Protein AF-A0A484YCD6-F1 (afdb_monomer_lite)

Structure (mmCIF, N/CA/C/O backbone):
data_AF-A0A484YCD6-F1
#
_entry.id   AF-A0A484YCD6-F1
#
loop_
_atom_site.group_PDB
_atom_site.id
_atom_site.type_symbol
_atom_site.label_atom_id
_atom_site.label_alt_id
_atom_site.label_comp_id
_atom_site.label_asym_id
_atom_site.label_entity_id
_atom_site.label_seq_id
_atom_site.pdbx_PDB_ins_code
_atom_site.Cartn_x
_atom_site.Cartn_y
_atom_site.Cartn_z
_atom_site.occupancy
_atom_site.B_iso_or_equiv
_atom_site.auth_seq_id
_atom_site.auth_comp_id
_atom_site.auth_asym_id
_atom_site.auth_atom_id
_atom_site.pdbx_PDB_model_num
ATOM 1 N N . MET A 1 1 ? -9.836 19.664 16.283 1.00 68.69 1 MET A N 1
ATOM 2 C CA . MET A 1 1 ? -9.260 18.329 16.555 1.00 68.69 1 MET A CA 1
ATOM 3 C C . MET A 1 1 ? -10.415 17.344 16.627 1.00 68.69 1 MET A C 1
ATOM 5 O O . MET A 1 1 ? -11.370 17.641 17.332 1.00 68.69 1 MET A O 1
ATOM 9 N N . LYS A 1 2 ? -10.398 16.258 15.844 1.00 83.62 2 LYS A N 1
ATOM 10 C CA . LYS A 1 2 ? -11.512 15.294 15.822 1.00 83.62 2 LYS A CA 1
ATOM 11 C C . LYS A 1 2 ? -11.534 14.493 17.117 1.00 83.62 2 LYS A C 1
ATOM 13 O O . LYS A 1 2 ? -10.477 14.043 17.565 1.00 83.62 2 LYS A O 1
ATOM 18 N N . THR A 1 3 ? -12.712 14.310 17.702 1.00 91.94 3 THR A N 1
ATOM 19 C CA . THR A 1 3 ? -12.864 13.464 18.890 1.00 91.94 3 THR A CA 1
ATOM 20 C C . THR A 1 3 ? -12.648 11.997 18.525 1.00 91.94 3 THR A C 1
ATOM 22 O O . THR A 1 3 ? -12.749 11.607 17.360 1.00 91.94 3 THR A O 1
ATOM 25 N N . ARG A 1 4 ? -12.359 11.156 19.521 1.00 91.12 4 ARG A N 1
ATOM 26 C CA . ARG A 1 4 ? -12.178 9.716 19.295 1.00 91.12 4 ARG A CA 1
ATOM 27 C C . ARG A 1 4 ? -13.421 9.077 18.666 1.00 91.12 4 ARG A C 1
ATOM 29 O O . ARG A 1 4 ? -13.282 8.301 17.731 1.00 91.12 4 ARG A O 1
ATOM 36 N N . THR A 1 5 ? -14.612 9.460 19.124 1.00 94.00 5 THR A N 1
ATOM 37 C CA . THR A 1 5 ? -15.890 8.997 18.565 1.00 94.00 5 THR A CA 1
ATOM 38 C C . THR A 1 5 ? -16.029 9.366 17.089 1.00 94.00 5 THR A C 1
ATOM 40 O O . THR A 1 5 ? -16.286 8.490 16.273 1.00 94.00 5 THR A O 1
ATOM 43 N N . GLN A 1 6 ? -15.736 10.620 16.723 1.00 94.44 6 GLN A N 1
ATOM 44 C CA . GLN A 1 6 ? -15.774 11.067 15.324 1.00 94.44 6 GLN A CA 1
ATOM 45 C C . GLN A 1 6 ? -14.812 10.266 14.434 1.00 94.44 6 GLN A C 1
ATOM 47 O O . GLN A 1 6 ? -15.160 9.902 13.318 1.00 94.44 6 GLN A O 1
ATOM 52 N N . GLN A 1 7 ? -13.608 9.950 14.924 1.00 93.19 7 GLN A N 1
ATOM 53 C CA . GLN A 1 7 ? -12.643 9.146 14.165 1.00 93.19 7 GLN A CA 1
ATOM 54 C C . GLN A 1 7 ? -13.114 7.701 13.943 1.00 93.19 7 GLN A C 1
ATOM 56 O O . GLN A 1 7 ? -12.810 7.118 12.902 1.00 93.19 7 GLN A O 1
ATOM 61 N N . ILE A 1 8 ? -13.827 7.119 14.913 1.00 95.19 8 ILE A N 1
ATOM 62 C CA . ILE A 1 8 ? -14.395 5.769 14.801 1.00 95.19 8 ILE A CA 1
ATOM 63 C C . ILE A 1 8 ? -15.515 5.765 13.759 1.00 95.19 8 ILE A C 1
ATOM 65 O O . ILE A 1 8 ? -15.497 4.926 12.862 1.00 95.19 8 ILE A O 1
ATOM 69 N N . GLU A 1 9 ? -16.440 6.721 13.838 1.00 96.38 9 GLU A N 1
ATOM 70 C CA . GLU A 1 9 ? -17.558 6.856 12.895 1.00 96.38 9 GLU A CA 1
ATOM 71 C C . GLU A 1 9 ? -17.069 7.083 11.459 1.00 96.38 9 GLU A C 1
ATOM 73 O O . GLU A 1 9 ? -17.553 6.450 10.520 1.00 96.38 9 GLU A O 1
ATOM 78 N N . GLU A 1 10 ? -16.065 7.944 11.275 1.00 95.38 10 GLU A N 1
ATOM 79 C CA . GLU A 1 10 ? -15.448 8.174 9.969 1.00 95.38 10 GLU A CA 1
ATOM 80 C C . GLU A 1 10 ? -14.809 6.904 9.406 1.00 95.38 10 GLU A C 1
ATOM 82 O O . GLU A 1 10 ? -15.011 6.598 8.233 1.00 95.38 10 GLU A O 1
ATOM 87 N N . LEU A 1 11 ? -14.087 6.141 10.233 1.00 95.44 11 LEU A N 1
ATOM 88 C CA . LEU A 1 11 ? -13.447 4.898 9.803 1.00 95.44 11 LEU A CA 1
ATOM 89 C C . LEU A 1 11 ? -14.479 3.812 9.466 1.00 95.44 11 LEU A C 1
ATOM 91 O O . LEU A 1 11 ? -14.320 3.095 8.481 1.00 95.44 11 LEU A O 1
ATOM 95 N N . GLN A 1 12 ? -15.560 3.716 10.242 1.00 95.94 12 GLN A N 1
ATOM 96 C CA . GLN A 1 12 ? -16.675 2.816 9.943 1.00 95.94 12 GLN A CA 1
ATOM 97 C C . GLN A 1 12 ? -17.335 3.175 8.612 1.00 95.94 12 GLN A C 1
ATOM 99 O O . GLN A 1 12 ? -17.575 2.292 7.792 1.00 95.94 12 GLN A O 1
ATOM 104 N N . LYS A 1 13 ? -17.578 4.468 8.367 1.00 96.31 13 LYS A N 1
ATOM 105 C CA . LYS A 1 13 ? -18.103 4.959 7.088 1.00 96.31 13 LYS A CA 1
ATOM 106 C C . LYS A 1 13 ? -17.121 4.729 5.940 1.00 96.31 13 LYS A C 1
ATOM 108 O O . LYS A 1 13 ? -17.537 4.449 4.824 1.00 96.31 13 LYS A O 1
ATOM 113 N N . GLU A 1 14 ? -15.822 4.850 6.178 1.00 95.50 14 GLU A N 1
ATOM 114 C CA . GLU A 1 14 ? -14.811 4.557 5.165 1.00 95.50 14 GLU A CA 1
ATOM 115 C C . GLU A 1 14 ? -14.856 3.084 4.753 1.00 95.50 14 GLU A C 1
ATOM 117 O O . GLU A 1 14 ? -14.793 2.782 3.566 1.00 95.50 14 GLU A O 1
ATOM 122 N N . TRP A 1 15 ? -15.035 2.168 5.707 1.00 96.06 15 TRP A N 1
ATOM 123 C CA . TRP A 1 15 ? -15.079 0.727 5.448 1.00 96.06 15 TRP A CA 1
ATOM 124 C C . TRP A 1 15 ? -16.297 0.250 4.655 1.00 96.06 15 TRP A C 1
ATOM 126 O O . TRP A 1 15 ? -16.269 -0.877 4.170 1.00 96.06 15 TRP A O 1
ATOM 136 N N . THR A 1 16 ? -17.326 1.081 4.472 1.00 95.56 16 THR A N 1
ATOM 137 C CA . THR A 1 16 ? -18.466 0.757 3.598 1.00 95.56 16 THR A CA 1
ATOM 138 C C . THR A 1 16 ? -18.229 1.122 2.132 1.00 95.56 16 THR A C 1
ATOM 140 O O . THR A 1 16 ? -19.056 0.804 1.281 1.00 95.56 16 THR A O 1
ATOM 143 N N . GLN A 1 17 ? -17.118 1.790 1.808 1.00 96.06 17 GLN A N 1
ATOM 144 C CA . GLN A 1 17 ? -16.804 2.157 0.430 1.00 96.06 17 GLN A CA 1
ATOM 145 C C . GLN A 1 17 ? -16.489 0.922 -0.435 1.00 96.06 17 GLN A C 1
ATOM 147 O O . GLN A 1 17 ? -15.911 -0.042 0.077 1.00 96.06 17 GLN A O 1
ATOM 152 N N . PRO A 1 18 ? -16.727 0.981 -1.765 1.00 95.06 18 PRO A N 1
ATOM 153 C CA . PRO A 1 18 ? -16.424 -0.118 -2.695 1.00 95.06 18 PRO A CA 1
ATOM 154 C C . PRO A 1 18 ? -14.976 -0.616 -2.618 1.00 95.06 18 PRO A C 1
ATOM 156 O O . PRO A 1 18 ? -14.689 -1.783 -2.856 1.00 95.06 18 PRO A O 1
ATOM 159 N N . ARG A 1 19 ? -14.051 0.264 -2.208 1.00 95.00 19 ARG A N 1
ATOM 160 C CA . ARG A 1 19 ? -12.639 -0.056 -1.964 1.00 95.00 19 ARG A CA 1
ATOM 161 C C . ARG A 1 19 ? -12.426 -1.269 -1.051 1.00 95.00 19 ARG A C 1
ATOM 163 O O . ARG A 1 19 ? -11.376 -1.911 -1.138 1.00 95.00 19 ARG A O 1
ATOM 170 N N . TRP A 1 20 ? -13.374 -1.536 -0.157 1.00 96.38 20 TRP A N 1
ATOM 171 C CA . TRP A 1 20 ? -13.281 -2.549 0.889 1.00 96.38 20 TRP A CA 1
ATOM 172 C C . TRP A 1 20 ? -14.281 -3.694 0.722 1.00 96.38 20 TRP A C 1
ATOM 174 O O . TRP A 1 20 ? -14.400 -4.522 1.626 1.00 96.38 20 TRP A O 1
ATOM 184 N N . GLU A 1 21 ? -14.985 -3.759 -0.408 1.00 95.50 21 GLU A N 1
ATOM 185 C CA . GLU A 1 21 ? -15.899 -4.857 -0.711 1.00 95.50 21 GLU A CA 1
ATOM 186 C C . GLU A 1 21 ? -15.154 -6.205 -0.679 1.00 95.50 21 GLU A C 1
ATOM 188 O O . GLU A 1 21 ? -14.044 -6.338 -1.194 1.00 95.50 21 GLU A O 1
ATOM 193 N N . GLY A 1 22 ? -15.727 -7.199 0.008 1.00 93.94 22 GLY A N 1
ATOM 194 C CA . GLY A 1 22 ? -15.113 -8.520 0.198 1.00 93.94 22 GLY A CA 1
ATOM 195 C C . GLY A 1 22 ? -13.990 -8.599 1.246 1.00 93.94 22 GLY A C 1
ATOM 196 O O . GLY A 1 22 ? -13.492 -9.692 1.516 1.00 93.94 22 GLY A O 1
ATOM 197 N N . ILE A 1 23 ? -13.595 -7.490 1.885 1.00 96.12 23 ILE A N 1
ATOM 198 C CA . ILE A 1 23 ? -12.530 -7.482 2.902 1.00 96.12 23 ILE A CA 1
ATOM 199 C C . ILE A 1 23 ? -13.105 -7.724 4.301 1.00 96.12 23 ILE A C 1
ATOM 201 O O . ILE A 1 23 ? -13.803 -6.879 4.863 1.00 96.12 23 ILE A O 1
ATOM 205 N N . THR A 1 24 ? -12.739 -8.855 4.910 1.00 95.12 24 THR A N 1
ATOM 206 C CA . THR A 1 24 ? -13.107 -9.188 6.297 1.00 95.12 24 THR A CA 1
ATOM 207 C C . THR A 1 24 ? -12.032 -8.709 7.272 1.00 95.12 24 THR A C 1
ATOM 209 O O . THR A 1 24 ? -10.846 -8.965 7.072 1.00 95.12 24 THR A O 1
ATOM 212 N N . ARG A 1 25 ? -12.440 -8.031 8.351 1.00 95.88 25 ARG A N 1
ATOM 213 C CA . ARG A 1 25 ? -11.549 -7.569 9.427 1.00 95.88 25 ARG A CA 1
ATOM 214 C C . ARG A 1 25 ? -11.952 -8.240 10.743 1.00 95.88 25 ARG A C 1
ATOM 216 O O . ARG A 1 25 ? -13.071 -8.007 11.191 1.00 95.88 25 ARG A O 1
ATOM 223 N N . PRO A 1 26 ? -11.082 -9.036 11.390 1.00 96.00 26 PRO A N 1
ATOM 224 C CA . PRO A 1 26 ? -11.380 -9.670 12.678 1.00 96.00 26 PRO A CA 1
ATOM 225 C C . PRO A 1 26 ? -11.163 -8.709 13.868 1.00 96.00 26 PRO A C 1
ATOM 227 O O . PRO A 1 26 ? -10.695 -9.119 14.925 1.00 96.00 26 PR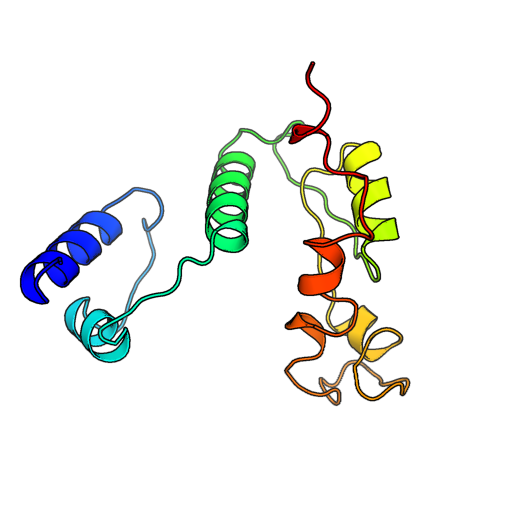O A O 1
ATOM 230 N N . TYR A 1 27 ? -11.430 -7.415 13.678 1.00 96.25 27 TYR A N 1
ATOM 231 C CA . TYR A 1 27 ? -11.243 -6.347 14.664 1.00 96.25 27 TYR A CA 1
ATOM 232 C C . TYR A 1 27 ? -12.155 -5.158 14.341 1.00 96.25 27 TYR A C 1
ATOM 234 O O . TYR A 1 27 ? -12.592 -4.985 13.200 1.00 96.25 27 TYR A O 1
ATOM 242 N N . SER A 1 28 ? -12.439 -4.328 15.344 1.00 96.00 28 SER A N 1
ATOM 243 C CA . SER A 1 28 ? -13.337 -3.181 15.202 1.00 96.00 28 SER A CA 1
ATOM 244 C C . SER A 1 28 ? -12.608 -1.905 14.758 1.00 96.00 28 SER A C 1
ATOM 246 O O . SER A 1 28 ? -11.386 -1.781 14.857 1.00 96.00 28 SER A O 1
ATOM 248 N N . ALA A 1 29 ? -13.369 -0.907 14.297 1.00 95.81 29 ALA A N 1
ATOM 249 C CA . ALA A 1 29 ? -12.837 0.435 14.043 1.00 95.81 29 ALA A CA 1
ATOM 250 C C . ALA A 1 29 ? -12.313 1.100 15.331 1.00 95.81 29 ALA A C 1
ATOM 252 O O . ALA A 1 29 ? -11.354 1.871 15.286 1.00 95.81 29 ALA A O 1
ATOM 253 N N . GLU A 1 30 ? -12.902 0.773 16.484 1.00 95.19 30 GLU A N 1
ATOM 254 C CA . GLU A 1 30 ? -12.445 1.261 17.783 1.00 95.19 30 GLU A CA 1
ATOM 255 C C . GLU A 1 30 ? -11.044 0.748 18.125 1.00 95.19 30 GLU A C 1
ATOM 257 O O . GLU A 1 30 ? -10.205 1.541 18.561 1.00 95.19 30 GLU A O 1
ATOM 262 N N . ASP A 1 31 ? -10.767 -0.536 17.875 1.00 95.38 31 ASP A N 1
ATOM 263 C CA . ASP A 1 31 ? -9.449 -1.139 18.111 1.00 95.38 31 ASP A CA 1
ATOM 264 C C . ASP A 1 31 ? -8.364 -0.444 17.282 1.00 95.38 31 ASP A C 1
ATOM 266 O O . ASP A 1 31 ? -7.273 -0.160 17.776 1.00 95.38 31 ASP A O 1
ATOM 270 N N . VAL A 1 32 ? -8.689 -0.088 16.036 1.00 94.81 32 VAL A N 1
ATOM 271 C CA . VAL A 1 32 ? -7.780 0.642 15.144 1.00 94.81 32 VAL A CA 1
ATOM 272 C C . VAL A 1 32 ? -7.528 2.062 15.655 1.00 94.81 32 VAL A C 1
ATOM 274 O O . VAL A 1 32 ? -6.377 2.487 15.758 1.00 94.81 32 VAL A O 1
ATOM 277 N N . VAL A 1 33 ? -8.581 2.808 16.009 1.00 94.12 33 VAL A N 1
ATOM 278 C CA . VAL A 1 33 ? -8.444 4.187 16.514 1.00 94.12 33 VAL A CA 1
ATOM 279 C C . VAL A 1 33 ? -7.711 4.217 17.859 1.00 94.12 33 VAL A C 1
ATOM 281 O O . VAL A 1 33 ? -6.935 5.137 18.111 1.00 94.12 33 VAL A O 1
ATOM 284 N N . LYS A 1 34 ? -7.878 3.190 18.703 1.00 93.19 34 LYS A N 1
ATOM 285 C CA . LYS A 1 34 ? -7.154 3.043 19.975 1.00 93.19 34 LYS A CA 1
ATOM 286 C C . LYS A 1 34 ? -5.633 3.023 19.788 1.00 93.19 34 LYS A C 1
ATOM 288 O O . LYS A 1 34 ? -4.926 3.557 20.637 1.00 93.19 34 LYS A O 1
ATOM 293 N N . LEU A 1 35 ? -5.142 2.435 18.694 1.00 92.56 35 LEU A N 1
ATOM 294 C CA . LEU A 1 35 ? -3.711 2.307 18.391 1.00 92.56 35 LEU A CA 1
ATOM 295 C C . LEU A 1 35 ? -3.139 3.482 17.581 1.00 92.56 35 LEU A C 1
ATOM 297 O O . LEU A 1 35 ? -1.924 3.601 17.460 1.00 92.56 35 LEU A O 1
ATOM 301 N N . ARG A 1 36 ? -3.990 4.363 17.039 1.00 89.19 36 ARG A N 1
ATOM 302 C CA . ARG A 1 36 ? -3.591 5.454 16.130 1.00 89.19 36 ARG A CA 1
ATOM 303 C C . ARG A 1 36 ? -2.832 6.600 16.818 1.00 89.19 36 ARG A C 1
ATOM 305 O O . ARG A 1 36 ? -2.159 7.373 16.145 1.00 89.19 36 ARG A O 1
ATOM 312 N N . GLY A 1 37 ? -2.926 6.712 18.144 1.00 85.81 37 GLY A N 1
ATOM 313 C CA . GLY A 1 37 ? -2.354 7.833 18.896 1.00 85.81 37 GLY A CA 1
ATOM 314 C C . GLY A 1 37 ? -3.117 9.151 18.692 1.00 85.81 37 GLY A C 1
ATOM 315 O O . GLY A 1 37 ? -4.138 9.209 18.009 1.00 85.81 37 GLY A O 1
ATOM 316 N N . SER A 1 38 ? -2.650 10.224 19.335 1.00 84.81 38 SER A N 1
ATOM 317 C CA . SER A 1 38 ? -3.287 11.553 19.282 1.00 84.81 38 SER A CA 1
ATOM 318 C C . SER A 1 38 ? -2.888 12.379 18.056 1.00 84.81 38 SER A C 1
ATOM 320 O O . SER A 1 38 ? -3.632 13.273 17.650 1.00 84.81 38 SER A O 1
ATOM 322 N N . VAL A 1 39 ? -1.730 12.079 17.469 1.00 85.75 39 VAL A N 1
ATOM 323 C CA . VAL A 1 39 ? -1.195 12.715 16.265 1.00 85.75 39 VAL A CA 1
ATOM 324 C C . VAL A 1 39 ? -0.952 11.617 15.243 1.00 85.75 39 VAL A C 1
ATOM 326 O O . VAL A 1 39 ? -0.209 10.679 15.517 1.00 85.75 39 VAL A O 1
ATOM 329 N N . ASN A 1 40 ? -1.580 11.743 14.076 1.00 85.44 40 ASN A N 1
ATOM 330 C CA . ASN A 1 40 ? -1.458 10.788 12.983 1.00 85.44 40 ASN A CA 1
ATOM 331 C C . ASN A 1 40 ? -0.769 11.472 11.790 1.00 85.44 40 ASN A C 1
ATOM 333 O O . ASN A 1 40 ? -1.444 12.219 11.078 1.00 85.44 40 ASN A O 1
ATOM 337 N N . PRO A 1 41 ? 0.550 11.281 11.594 1.00 87.19 41 PRO A N 1
ATOM 338 C CA . PRO A 1 41 ? 1.267 11.838 10.452 1.00 87.19 41 PRO A CA 1
ATOM 339 C C . PRO A 1 41 ? 0.671 11.357 9.126 1.00 87.19 41 PRO A C 1
ATOM 341 O O . PRO A 1 41 ? 0.310 10.189 8.982 1.00 87.19 41 PRO A O 1
ATOM 344 N N . GLU A 1 42 ? 0.572 12.251 8.146 1.00 87.56 42 GLU A N 1
ATOM 345 C CA . GLU A 1 42 ? 0.062 11.889 6.826 1.00 87.56 42 GLU A CA 1
ATOM 346 C C . GLU A 1 42 ? 1.121 11.147 6.005 1.00 87.56 42 GLU A C 1
ATOM 348 O O . GLU A 1 42 ? 2.230 11.633 5.794 1.00 87.56 42 GLU A O 1
ATOM 353 N N . CYS A 1 43 ? 0.755 9.979 5.475 1.00 89.12 43 CYS A N 1
ATOM 354 C CA . CYS A 1 43 ? 1.585 9.217 4.543 1.00 89.12 43 CYS A CA 1
ATOM 355 C C . CYS A 1 43 ? 1.223 9.573 3.092 1.00 89.12 43 CYS A C 1
ATOM 357 O O . CYS A 1 43 ? 0.711 8.729 2.354 1.00 89.12 43 CYS A O 1
ATOM 359 N N . THR A 1 44 ? 1.445 10.826 2.684 1.00 86.06 44 THR A N 1
ATOM 360 C CA . THR A 1 44 ? 0.929 11.396 1.422 1.00 86.06 44 THR A CA 1
ATOM 361 C C . THR A 1 44 ? 1.265 10.554 0.187 1.00 86.06 44 THR A C 1
ATOM 363 O O . THR A 1 44 ? 0.378 10.240 -0.606 1.00 86.06 44 THR A O 1
ATOM 366 N N . LEU A 1 45 ? 2.521 10.118 0.035 1.00 85.06 45 LEU A N 1
ATOM 367 C CA . LEU A 1 45 ? 2.941 9.299 -1.111 1.00 85.06 45 LEU A CA 1
ATOM 368 C C . LEU A 1 45 ? 2.248 7.933 -1.137 1.00 85.06 45 LEU A C 1
ATOM 370 O O . LEU A 1 45 ? 1.802 7.485 -2.192 1.00 85.06 45 LEU A O 1
ATOM 374 N N . ALA A 1 46 ? 2.094 7.301 0.028 1.00 82.00 46 ALA A N 1
ATOM 375 C CA . ALA A 1 46 ? 1.396 6.027 0.142 1.00 82.00 46 ALA A CA 1
ATOM 376 C C . ALA A 1 46 ? -0.098 6.174 -0.186 1.00 82.00 46 ALA A C 1
ATOM 378 O O . ALA A 1 46 ? -0.654 5.339 -0.897 1.00 82.00 46 ALA A O 1
ATOM 379 N N . GLN A 1 47 ? -0.741 7.251 0.278 1.00 87.81 47 GLN A N 1
ATOM 380 C CA . GLN A 1 47 ? -2.151 7.526 -0.010 1.00 87.81 47 GLN A CA 1
ATOM 381 C C . GLN A 1 47 ? -2.387 7.760 -1.506 1.00 87.81 47 GLN A C 1
ATOM 383 O O . GLN A 1 47 ? -3.250 7.114 -2.105 1.00 87.81 47 GLN A O 1
ATOM 388 N N . LEU A 1 48 ? -1.591 8.632 -2.130 1.00 89.56 48 LEU A N 1
ATOM 389 C CA . LEU A 1 48 ? -1.696 8.928 -3.560 1.00 89.56 48 LEU A CA 1
ATOM 390 C C . LEU A 1 48 ? -1.372 7.698 -4.419 1.00 89.56 48 LEU A C 1
ATOM 392 O O . LEU A 1 48 ? -2.092 7.404 -5.376 1.00 89.56 48 LEU A O 1
ATOM 396 N N . GLY A 1 49 ? -0.326 6.950 -4.054 1.00 89.38 49 GLY A N 1
ATOM 397 C CA . GLY A 1 49 ? 0.071 5.717 -4.728 1.00 89.38 49 GLY A CA 1
ATOM 398 C C . GLY A 1 49 ? -1.014 4.643 -4.662 1.00 89.38 49 GLY A C 1
ATOM 399 O O . GLY A 1 49 ? -1.396 4.095 -5.696 1.00 89.38 49 GLY A O 1
ATOM 400 N N . ALA A 1 50 ? -1.580 4.394 -3.477 1.00 91.31 50 ALA A N 1
ATOM 401 C CA . ALA A 1 50 ? -2.659 3.427 -3.293 1.00 91.31 50 ALA A CA 1
ATOM 402 C C . ALA A 1 50 ? -3.936 3.826 -4.050 1.00 91.31 50 ALA A C 1
ATOM 404 O O . ALA A 1 50 ? -4.558 2.975 -4.688 1.00 91.31 50 ALA A O 1
ATOM 405 N N . ALA A 1 51 ? -4.308 5.111 -4.033 1.00 92.75 51 ALA A N 1
ATOM 406 C CA . ALA A 1 51 ? -5.467 5.616 -4.769 1.00 92.75 51 ALA A CA 1
ATOM 407 C C . ALA A 1 51 ? -5.284 5.496 -6.292 1.00 92.75 51 ALA A C 1
ATOM 409 O O . ALA A 1 51 ? -6.206 5.090 -7.000 1.00 92.75 51 ALA A O 1
ATOM 410 N N . LYS A 1 52 ? -4.091 5.810 -6.814 1.00 92.25 52 LYS A N 1
ATOM 411 C CA . LYS A 1 52 ? -3.762 5.625 -8.236 1.00 92.25 52 LYS A CA 1
ATOM 412 C C . LYS A 1 52 ? -3.770 4.147 -8.623 1.00 92.25 52 LYS A C 1
ATOM 414 O O . LYS A 1 52 ? -4.387 3.794 -9.621 1.00 92.25 52 LYS A O 1
ATOM 419 N N . MET A 1 53 ? -3.130 3.288 -7.831 1.00 93.00 53 MET A N 1
ATOM 420 C CA . MET A 1 53 ? -3.084 1.847 -8.090 1.00 93.00 53 MET A CA 1
ATOM 421 C C . MET A 1 53 ? -4.489 1.242 -8.119 1.00 93.00 53 MET A C 1
ATOM 423 O O . MET A 1 53 ? -4.807 0.475 -9.023 1.00 93.00 53 MET A O 1
ATOM 427 N N . TRP A 1 54 ? -5.352 1.629 -7.173 1.00 93.94 54 TRP A N 1
ATOM 428 C CA . TRP A 1 54 ? -6.746 1.194 -7.163 1.00 93.94 54 TRP A CA 1
ATOM 429 C C . TRP A 1 54 ? -7.450 1.527 -8.480 1.00 93.94 54 TRP A C 1
ATOM 431 O O . TRP A 1 54 ? -8.030 0.641 -9.098 1.00 93.94 54 TRP A O 1
ATOM 441 N N . ARG A 1 55 ? -7.339 2.771 -8.954 1.00 94.81 55 ARG A N 1
ATOM 442 C CA . ARG A 1 55 ? -7.936 3.197 -10.226 1.00 94.81 55 ARG A CA 1
ATOM 443 C C . ARG A 1 55 ? -7.406 2.418 -11.433 1.00 94.81 55 ARG A C 1
ATOM 445 O O . ARG A 1 55 ? -8.192 1.958 -12.256 1.00 94.81 55 ARG A O 1
ATOM 452 N N . LEU A 1 56 ? -6.091 2.199 -11.506 1.00 93.31 56 LEU A N 1
ATOM 453 C CA . LEU A 1 56 ? -5.470 1.425 -12.588 1.00 93.31 56 LEU A CA 1
ATOM 454 C C . LEU A 1 56 ? -5.982 -0.024 -12.634 1.00 93.31 56 LEU A C 1
ATOM 456 O O . LEU A 1 56 ? -6.270 -0.537 -13.717 1.00 93.31 56 LEU A O 1
ATOM 460 N N . LEU A 1 57 ? -6.136 -0.661 -11.467 1.00 92.06 57 LEU A N 1
ATOM 461 C CA . LEU A 1 57 ? -6.679 -2.020 -11.347 1.00 92.06 57 LEU A CA 1
ATOM 462 C C . LEU A 1 57 ? -8.162 -2.105 -11.741 1.00 92.06 57 LEU A C 1
ATOM 464 O O . LEU A 1 57 ? -8.614 -3.170 -12.147 1.00 92.06 57 LEU A O 1
ATOM 468 N N . HIS A 1 58 ? -8.903 -0.997 -11.656 1.00 93.81 58 HIS A N 1
ATOM 469 C CA . HIS A 1 58 ? -10.341 -0.924 -11.945 1.00 93.81 58 HIS A CA 1
ATOM 470 C C . HIS A 1 58 ? -10.653 -0.299 -13.313 1.00 93.81 58 HIS A C 1
ATOM 472 O O . HIS A 1 58 ? -11.735 0.244 -13.518 1.00 93.81 58 HIS A O 1
ATOM 478 N N . GLY A 1 59 ? -9.719 -0.397 -14.263 1.00 91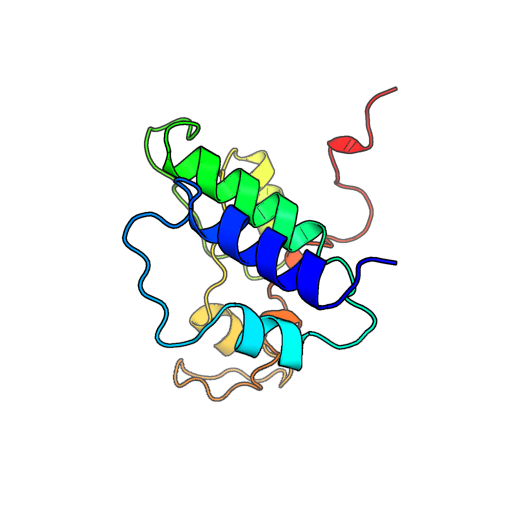.62 59 GLY A N 1
ATOM 479 C CA . GLY A 1 59 ? -9.973 -0.075 -15.670 1.00 91.62 59 GLY A CA 1
ATOM 480 C C . GLY A 1 59 ? -9.314 1.199 -16.192 1.00 91.62 59 GLY A C 1
ATOM 481 O O . GLY A 1 59 ? -9.406 1.457 -17.386 1.00 91.62 59 GLY A O 1
ATOM 482 N N . GLU A 1 60 ? -8.596 1.966 -15.362 1.00 94.44 60 GLU A N 1
ATOM 483 C CA . GLU A 1 60 ? -7.805 3.109 -15.858 1.00 94.44 60 GLU A CA 1
ATOM 484 C C . GLU A 1 60 ? -6.444 2.696 -16.457 1.00 94.44 60 GLU A C 1
ATOM 486 O O . GLU A 1 60 ? -5.717 3.552 -16.961 1.00 94.44 60 GLU A O 1
ATOM 491 N N . SER A 1 61 ? -6.069 1.410 -16.410 1.00 93.12 61 SER A N 1
ATOM 492 C CA . SER A 1 61 ? -4.828 0.929 -17.036 1.00 93.12 61 SER A CA 1
ATOM 493 C C . SER A 1 61 ? -4.913 0.938 -18.563 1.00 93.12 61 SER A C 1
ATOM 495 O O . SER A 1 61 ? -5.904 0.512 -19.159 1.00 93.12 61 SER A O 1
ATOM 497 N N . LYS A 1 62 ? -3.832 1.359 -19.226 1.00 89.62 62 LYS A N 1
ATOM 498 C CA . LYS A 1 62 ? -3.797 1.517 -20.694 1.00 89.62 62 LYS A CA 1
ATOM 499 C C . LYS A 1 62 ? -4.071 0.230 -21.469 1.00 89.62 62 LYS A C 1
ATOM 501 O O . LYS A 1 62 ? -4.559 0.287 -22.594 1.00 89.62 62 LYS A O 1
ATOM 506 N N . LYS A 1 63 ? -3.697 -0.920 -20.907 1.00 89.38 63 LYS A N 1
ATOM 507 C CA . LYS A 1 63 ? -3.786 -2.231 -21.572 1.00 89.38 63 LYS A CA 1
ATOM 508 C C . LYS A 1 63 ? -4.913 -3.110 -21.023 1.00 89.38 63 LYS A C 1
ATOM 510 O O . LYS A 1 63 ? -5.017 -4.264 -21.423 1.00 89.38 63 LYS A O 1
ATOM 515 N N . GLY A 1 64 ? -5.707 -2.608 -20.073 1.00 90.50 64 GLY A N 1
ATOM 516 C CA . GLY A 1 64 ? -6.646 -3.419 -19.286 1.00 90.50 64 GLY A CA 1
ATOM 517 C C . GLY A 1 64 ? -5.972 -4.313 -18.233 1.00 90.50 64 GLY A C 1
ATOM 518 O O . GLY A 1 64 ? -6.653 -5.035 -17.512 1.00 90.50 64 GLY A O 1
ATOM 519 N N . T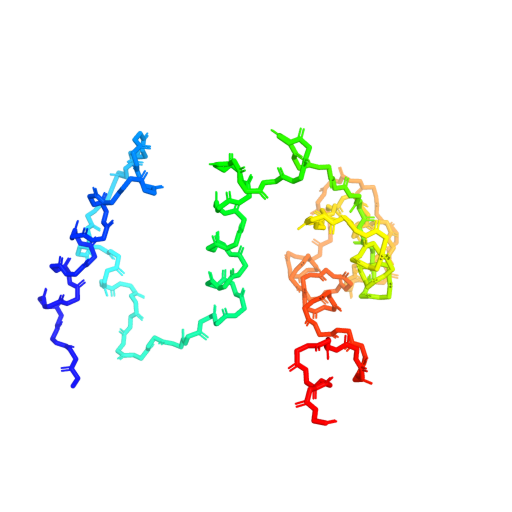YR A 1 65 ? -4.642 -4.265 -18.130 1.00 88.44 65 TYR A N 1
ATOM 520 C CA . TYR A 1 65 ? -3.841 -4.893 -17.086 1.00 88.44 65 TYR A CA 1
ATOM 521 C C . TYR A 1 65 ? -2.596 -4.044 -16.811 1.00 88.44 65 TYR A C 1
ATOM 523 O O . TYR A 1 65 ? -2.152 -3.275 -17.666 1.00 88.44 65 TYR A O 1
ATOM 531 N N . ILE A 1 66 ? -2.007 -4.212 -15.627 1.00 89.19 66 ILE A N 1
ATOM 532 C CA . ILE A 1 66 ? -0.796 -3.499 -15.212 1.00 89.19 66 ILE A CA 1
ATOM 533 C C . ILE A 1 66 ? 0.396 -4.445 -15.351 1.00 89.19 66 ILE A C 1
ATOM 535 O O . ILE A 1 66 ? 0.484 -5.446 -14.644 1.00 89.19 66 ILE A O 1
ATOM 539 N N . ASN A 1 67 ? 1.329 -4.132 -16.249 1.00 87.75 67 ASN A N 1
ATOM 540 C CA . ASN A 1 67 ? 2.629 -4.795 -16.290 1.00 87.75 67 ASN A CA 1
ATOM 541 C C . ASN A 1 67 ? 3.655 -3.984 -15.489 1.00 87.75 67 ASN A C 1
ATOM 543 O O . ASN A 1 67 ? 3.730 -2.769 -15.649 1.00 87.75 67 ASN A O 1
ATOM 547 N N . SER A 1 68 ? 4.464 -4.656 -14.673 1.00 86.50 68 SER A N 1
ATOM 548 C CA . SER A 1 68 ? 5.508 -4.041 -13.847 1.00 86.50 68 SER A CA 1
ATOM 549 C C . SER A 1 68 ? 6.832 -4.776 -14.008 1.00 86.50 68 SER A C 1
ATOM 551 O O . SER A 1 68 ? 6.845 -5.983 -14.250 1.00 86.50 68 SER A O 1
ATOM 553 N N . LEU A 1 69 ? 7.942 -4.066 -13.828 1.00 81.50 69 LEU A N 1
ATOM 554 C CA . LEU A 1 69 ? 9.278 -4.653 -13.778 1.00 81.50 69 LEU A CA 1
ATOM 555 C C . LEU A 1 69 ? 9.911 -4.367 -12.417 1.00 81.50 69 LEU A C 1
ATOM 557 O O . LEU A 1 69 ? 9.637 -3.341 -11.793 1.00 81.50 69 LEU A O 1
ATOM 561 N N . GLY A 1 70 ? 10.764 -5.287 -11.971 1.00 81.00 70 GLY A N 1
ATOM 562 C CA . GLY A 1 70 ? 11.575 -5.105 -10.775 1.00 81.00 70 GLY A CA 1
ATOM 563 C C . GLY A 1 70 ? 12.506 -3.901 -10.923 1.00 81.00 70 GLY A C 1
ATOM 564 O O . GLY A 1 70 ? 13.231 -3.819 -11.916 1.00 81.00 70 GLY A O 1
ATOM 565 N N . ALA A 1 71 ? 12.483 -2.969 -9.971 1.00 78.56 71 ALA A N 1
ATOM 566 C CA . ALA A 1 71 ? 13.455 -1.880 -9.899 1.00 78.56 71 ALA A CA 1
ATOM 567 C C . ALA A 1 71 ? 14.299 -2.004 -8.624 1.00 78.56 71 ALA A C 1
ATOM 569 O O . ALA A 1 71 ? 13.768 -2.179 -7.531 1.00 78.56 71 ALA A O 1
ATOM 570 N N . LEU A 1 72 ? 15.615 -1.901 -8.793 1.00 70.56 72 LEU A N 1
ATOM 571 C CA . LEU A 1 72 ? 16.630 -1.938 -7.734 1.00 70.56 72 LEU A CA 1
ATOM 572 C C . LEU A 1 72 ? 17.065 -0.539 -7.282 1.00 70.56 72 LEU A C 1
ATOM 574 O O . LEU A 1 72 ? 17.675 -0.385 -6.232 1.00 70.56 72 LEU A O 1
ATOM 578 N N . THR A 1 73 ? 16.812 0.475 -8.111 1.00 74.19 73 THR A N 1
ATOM 579 C CA . THR A 1 73 ? 17.216 1.862 -7.862 1.00 74.19 73 THR A CA 1
ATOM 580 C C . THR A 1 73 ? 16.143 2.830 -8.350 1.00 74.19 73 THR A C 1
ATOM 582 O O . THR A 1 73 ? 15.388 2.531 -9.283 1.00 74.19 73 THR A O 1
ATOM 585 N N . GLY A 1 74 ? 16.123 4.044 -7.792 1.00 73.06 74 GLY A N 1
ATOM 586 C CA . GLY A 1 74 ? 15.242 5.117 -8.273 1.00 73.06 74 GLY A CA 1
ATOM 587 C C . GLY A 1 74 ? 15.475 5.489 -9.744 1.00 73.06 74 GLY A C 1
ATOM 588 O O . GLY A 1 74 ? 14.536 5.827 -10.462 1.00 73.06 74 GLY A O 1
ATOM 589 N N . GLY A 1 75 ? 16.712 5.353 -10.238 1.00 77.75 75 GLY A N 1
ATOM 590 C CA . GLY A 1 75 ? 17.041 5.589 -11.647 1.00 77.75 75 GLY A CA 1
ATOM 591 C C . GLY A 1 75 ? 16.342 4.609 -12.593 1.00 77.75 75 GLY A C 1
ATOM 592 O O . GLY A 1 75 ? 15.798 5.027 -13.615 1.00 77.75 75 GLY A O 1
ATOM 593 N N . GLN A 1 76 ? 16.296 3.320 -12.239 1.00 80.44 76 GLN A N 1
ATOM 594 C CA . GLN A 1 76 ? 15.554 2.318 -13.010 1.00 80.44 76 GLN A CA 1
ATOM 595 C C . GLN A 1 76 ? 14.050 2.605 -12.992 1.00 80.44 76 GLN A C 1
ATOM 597 O O . GLN A 1 76 ? 13.424 2.599 -14.051 1.00 80.44 76 GLN A O 1
ATOM 602 N N . ALA A 1 77 ? 13.487 2.925 -11.822 1.00 80.38 77 ALA A N 1
ATOM 603 C CA . ALA A 1 77 ? 12.076 3.291 -11.690 1.00 80.38 77 ALA A CA 1
ATOM 604 C C . ALA A 1 77 ? 11.709 4.500 -12.574 1.00 80.38 77 ALA A C 1
ATOM 606 O O . ALA A 1 77 ? 10.698 4.476 -13.277 1.00 80.38 77 ALA A O 1
ATOM 607 N N . LEU A 1 78 ? 12.572 5.522 -12.632 1.00 81.19 78 LEU A N 1
ATOM 608 C CA . LEU A 1 78 ? 12.368 6.687 -13.495 1.00 81.19 78 LEU A CA 1
ATOM 609 C C . LEU A 1 78 ? 12.361 6.320 -14.987 1.00 81.19 78 LEU A C 1
ATOM 611 O O . LEU A 1 78 ? 11.531 6.827 -15.742 1.00 81.19 78 LEU A O 1
ATOM 615 N N . GLN A 1 79 ? 13.270 5.449 -15.433 1.00 84.81 79 GLN A N 1
ATOM 616 C CA . GLN A 1 79 ? 13.294 5.010 -16.834 1.00 84.81 79 GLN A CA 1
ATOM 617 C C . GLN A 1 79 ? 12.066 4.166 -17.186 1.00 84.81 79 GLN A C 1
ATOM 619 O O . GLN A 1 79 ? 11.493 4.347 -18.258 1.00 84.81 79 GLN A O 1
ATOM 624 N N . GLN A 1 80 ? 11.605 3.312 -16.269 1.00 85.75 80 GLN A N 1
ATOM 625 C CA . GLN A 1 80 ? 10.356 2.567 -16.432 1.00 85.75 80 GLN A CA 1
ATOM 626 C C . GLN A 1 80 ? 9.152 3.512 -16.578 1.00 85.75 80 GLN A C 1
ATOM 628 O O . GLN A 1 80 ? 8.348 3.342 -17.497 1.00 85.75 80 GLN A O 1
ATOM 633 N N . ALA A 1 81 ? 9.065 4.555 -15.745 1.00 84.19 81 ALA A N 1
ATOM 634 C CA . ALA A 1 81 ? 8.012 5.564 -15.845 1.00 84.19 81 ALA A CA 1
ATOM 635 C C . ALA A 1 81 ? 8.049 6.306 -17.194 1.00 84.19 81 ALA A C 1
ATOM 637 O O . ALA A 1 81 ? 7.012 6.465 -17.840 1.00 84.19 81 ALA A O 1
ATOM 638 N N . LYS A 1 82 ? 9.241 6.699 -17.672 1.00 82.88 82 LYS A N 1
ATOM 639 C CA . LYS A 1 82 ? 9.425 7.317 -19.001 1.00 82.88 82 LYS A CA 1
ATOM 640 C C . LYS A 1 82 ? 9.045 6.383 -20.150 1.00 82.88 82 LYS A C 1
ATOM 642 O O . LYS A 1 82 ? 8.490 6.841 -21.143 1.00 82.88 82 LYS A O 1
ATOM 647 N N . ALA A 1 83 ? 9.298 5.085 -20.000 1.00 85.81 83 ALA A N 1
ATOM 648 C CA . ALA A 1 83 ? 8.884 4.053 -20.948 1.00 85.81 83 ALA A CA 1
ATOM 649 C C . ALA A 1 83 ? 7.372 3.745 -20.890 1.00 85.81 83 ALA A C 1
ATOM 651 O O . ALA A 1 83 ? 6.880 2.907 -21.645 1.00 85.81 83 ALA A O 1
ATOM 652 N N . GLY A 1 84 ? 6.622 4.417 -20.011 1.00 84.88 84 GLY A N 1
ATOM 653 C CA . GLY A 1 84 ? 5.172 4.292 -19.907 1.00 84.88 84 GLY A CA 1
ATOM 654 C C . GLY A 1 84 ? 4.695 3.116 -19.057 1.00 84.88 84 GLY A C 1
ATOM 655 O O . GLY A 1 84 ? 3.522 2.758 -19.162 1.00 84.88 84 GLY A O 1
ATOM 656 N N . ILE A 1 85 ? 5.565 2.524 -18.231 1.00 87.56 85 ILE A N 1
ATOM 657 C CA . ILE A 1 85 ? 5.179 1.513 -17.240 1.00 87.56 85 ILE A CA 1
ATOM 658 C C . ILE A 1 85 ? 4.366 2.186 -16.126 1.00 87.56 85 ILE A C 1
ATOM 660 O O . ILE A 1 85 ? 4.754 3.224 -15.592 1.00 87.56 85 ILE A O 1
ATOM 664 N N . GLU A 1 86 ? 3.213 1.604 -15.795 1.00 85.88 86 GLU A N 1
ATOM 665 C CA . GLU A 1 86 ? 2.203 2.236 -14.934 1.00 85.88 86 GLU A CA 1
ATOM 666 C C . GLU A 1 86 ? 2.414 1.953 -13.437 1.00 85.88 86 GLU A C 1
ATOM 668 O O . GLU A 1 86 ? 1.921 2.711 -12.598 1.00 85.88 86 GLU A O 1
ATOM 673 N N . ALA A 1 87 ? 3.179 0.904 -13.106 1.00 88.50 87 ALA A N 1
ATOM 674 C CA . ALA A 1 87 ? 3.561 0.541 -11.744 1.00 88.50 87 ALA A CA 1
ATOM 675 C C . ALA A 1 87 ? 4.953 -0.104 -11.686 1.00 88.50 87 ALA A C 1
ATOM 677 O O . ALA A 1 87 ? 5.360 -0.826 -12.595 1.00 88.50 87 ALA A O 1
ATOM 678 N N . VAL A 1 88 ? 5.657 0.113 -10.577 1.00 84.69 88 VAL A N 1
ATOM 679 C CA . VAL A 1 88 ? 6.974 -0.477 -10.310 1.00 84.69 88 VAL A CA 1
ATOM 680 C C . VAL A 1 88 ? 6.820 -1.605 -9.296 1.00 84.69 88 VAL A C 1
ATOM 682 O O . VAL A 1 88 ? 6.102 -1.452 -8.307 1.00 84.69 88 VAL A O 1
ATOM 685 N N . TYR A 1 89 ? 7.474 -2.741 -9.545 1.00 82.69 89 TYR A N 1
ATOM 686 C CA . TYR A 1 89 ? 7.510 -3.855 -8.602 1.00 82.69 89 TYR A CA 1
ATOM 687 C C . TYR A 1 89 ? 8.803 -3.805 -7.786 1.00 82.69 89 TYR A C 1
ATOM 689 O O . TYR A 1 89 ? 9.898 -3.668 -8.331 1.00 82.69 89 TYR A O 1
ATOM 697 N N . LEU A 1 90 ? 8.671 -3.927 -6.469 1.00 78.75 90 LEU A N 1
ATOM 698 C CA . LEU A 1 90 ? 9.782 -3.984 -5.525 1.00 78.75 90 LEU A CA 1
ATOM 699 C C . LEU A 1 90 ? 10.028 -5.446 -5.150 1.00 78.75 90 LEU A C 1
ATOM 701 O O . LEU A 1 90 ? 9.263 -6.032 -4.387 1.00 78.75 90 LEU A O 1
ATOM 705 N N . SER A 1 91 ? 11.078 -6.044 -5.713 1.00 75.25 91 SER A N 1
ATOM 706 C CA . SER A 1 91 ? 11.400 -7.455 -5.487 1.00 75.25 91 SER A CA 1
ATOM 707 C C . SER A 1 91 ? 12.304 -7.636 -4.266 1.00 75.25 91 SER A C 1
ATOM 709 O O . SER A 1 91 ? 13.426 -7.131 -4.234 1.00 75.25 91 SER A O 1
ATOM 711 N N . GLY A 1 92 ? 11.844 -8.414 -3.280 1.00 68.12 92 GLY A N 1
ATOM 712 C CA . GL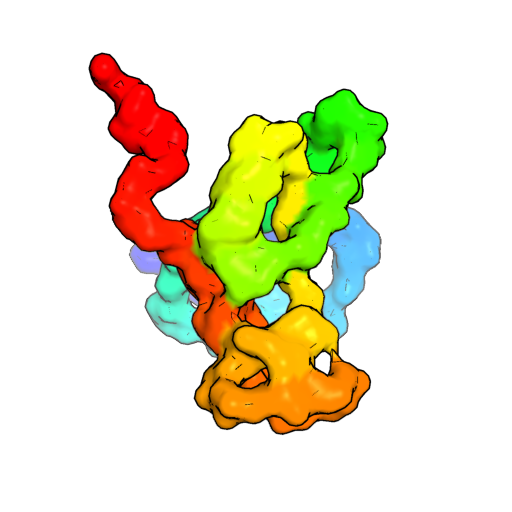Y A 1 92 ? 12.654 -8.806 -2.118 1.00 68.12 92 GLY A CA 1
ATOM 713 C C . GLY A 1 92 ? 13.901 -9.608 -2.503 1.00 68.12 92 GLY A C 1
ATOM 714 O O . GLY A 1 92 ? 14.965 -9.388 -1.933 1.00 68.12 92 GLY A O 1
ATOM 715 N N . TRP A 1 93 ? 13.808 -10.434 -3.551 1.00 67.88 93 TRP A N 1
ATOM 716 C CA . TRP A 1 93 ? 14.932 -11.190 -4.117 1.00 67.88 93 TRP A CA 1
ATOM 717 C C . TRP A 1 93 ? 16.043 -10.262 -4.628 1.00 67.88 93 TRP A C 1
ATOM 719 O O . TRP A 1 93 ? 17.226 -10.464 -4.370 1.00 67.88 93 TRP A O 1
ATOM 729 N N . GLN A 1 94 ? 15.648 -9.189 -5.317 1.00 58.94 94 GLN A N 1
ATOM 730 C CA . GLN A 1 94 ? 16.564 -8.173 -5.831 1.00 58.94 94 GLN A CA 1
ATOM 731 C C . GLN A 1 94 ? 17.221 -7.370 -4.694 1.00 58.94 94 GLN A C 1
ATOM 733 O O . GLN A 1 94 ? 18.428 -7.133 -4.728 1.00 58.94 94 GLN A O 1
ATOM 738 N N . VAL A 1 95 ? 16.461 -7.021 -3.650 1.00 55.66 95 VAL A N 1
ATOM 739 C CA . VAL A 1 95 ? 17.007 -6.370 -2.446 1.00 55.66 95 VAL A CA 1
ATOM 740 C C . VAL A 1 95 ? 17.996 -7.288 -1.714 1.00 55.66 95 VAL A C 1
ATOM 742 O O . VAL A 1 95 ? 19.064 -6.831 -1.307 1.00 55.66 95 VAL A O 1
ATOM 745 N N . ALA A 1 96 ? 17.695 -8.585 -1.596 1.00 49.09 96 ALA A N 1
ATOM 746 C CA . ALA A 1 96 ? 18.584 -9.577 -0.986 1.00 49.09 96 ALA A CA 1
ATOM 747 C C . ALA A 1 96 ? 19.932 -9.685 -1.712 1.00 49.09 96 ALA A C 1
ATOM 749 O O . ALA A 1 96 ? 20.971 -9.814 -1.066 1.00 49.09 96 ALA A O 1
ATOM 750 N N . ALA A 1 97 ? 19.906 -9.607 -3.042 1.00 50.69 97 ALA A N 1
ATOM 751 C CA . ALA A 1 97 ? 21.091 -9.773 -3.866 1.00 50.69 97 ALA A CA 1
ATOM 752 C C . ALA A 1 97 ? 22.022 -8.551 -3.837 1.00 50.69 97 ALA A C 1
ATOM 754 O O . ALA A 1 97 ? 23.228 -8.738 -3.714 1.00 50.69 97 ALA A O 1
ATOM 755 N N . ASP A 1 98 ? 21.487 -7.328 -3.960 1.00 48.00 98 ASP A N 1
ATOM 756 C CA . ASP A 1 98 ? 22.328 -6.183 -4.366 1.00 48.00 98 ASP A CA 1
ATOM 757 C C . ASP A 1 98 ? 21.916 -4.811 -3.793 1.00 48.00 98 ASP A C 1
ATOM 759 O O . ASP A 1 98 ? 22.553 -3.800 -4.074 1.00 48.00 98 ASP A O 1
ATOM 763 N N . ALA A 1 99 ? 20.853 -4.734 -2.983 1.00 48.91 99 ALA A N 1
ATOM 764 C CA . ALA A 1 99 ? 20.364 -3.450 -2.460 1.00 48.91 99 ALA A CA 1
ATOM 765 C C . ALA A 1 99 ? 20.017 -3.460 -0.961 1.00 48.91 99 ALA A C 1
ATOM 767 O O . ALA A 1 99 ? 19.351 -2.555 -0.466 1.00 48.91 99 ALA A O 1
ATOM 768 N N . ASN A 1 100 ? 20.469 -4.458 -0.201 1.00 54.34 100 ASN A N 1
ATOM 769 C CA . ASN A 1 100 ? 20.204 -4.514 1.236 1.00 54.34 100 ASN A CA 1
ATOM 770 C C . ASN A 1 100 ? 21.136 -3.607 2.054 1.00 54.34 100 ASN A C 1
ATOM 772 O O . ASN A 1 100 ? 22.276 -3.325 1.688 1.00 54.34 100 ASN A O 1
ATOM 776 N N . LEU A 1 101 ? 20.656 -3.207 3.234 1.00 57.69 101 LEU A N 1
ATOM 777 C CA . LEU A 1 101 ? 21.401 -2.353 4.168 1.00 57.69 101 LEU A CA 1
ATOM 778 C C . LEU A 1 101 ? 22.590 -3.059 4.841 1.00 57.69 101 LEU A C 1
ATOM 780 O O . LEU A 1 101 ? 23.388 -2.402 5.504 1.00 57.69 101 LEU A O 1
ATOM 784 N N . ALA A 1 102 ? 22.713 -4.379 4.680 1.00 53.62 102 ALA A N 1
ATOM 785 C CA . ALA A 1 102 ? 23.850 -5.157 5.162 1.00 53.62 102 ALA A CA 1
ATOM 786 C C . ALA A 1 102 ? 25.021 -5.180 4.158 1.00 53.62 102 ALA A C 1
ATOM 788 O O . ALA A 1 102 ? 26.051 -5.787 4.456 1.00 53.62 102 ALA A O 1
ATOM 789 N N . ALA A 1 103 ? 24.869 -4.538 2.987 1.00 62.00 103 ALA A N 1
ATOM 790 C CA . ALA A 1 103 ? 25.873 -4.454 1.923 1.00 62.00 103 ALA A CA 1
ATOM 791 C C . ALA A 1 103 ? 26.504 -5.819 1.577 1.00 62.00 103 ALA A C 1
ATOM 793 O O . ALA A 1 103 ? 27.692 -5.913 1.273 1.00 62.00 103 ALA A O 1
ATOM 794 N N . SER A 1 104 ? 25.712 -6.889 1.682 1.00 56.81 104 SER A N 1
ATOM 795 C CA . SER A 1 104 ? 26.156 -8.277 1.540 1.00 56.81 104 SER A CA 1
ATOM 796 C C . SER A 1 104 ? 25.217 -9.016 0.595 1.00 56.81 104 SER A C 1
ATOM 798 O O . SER A 1 104 ? 24.011 -8.801 0.643 1.00 56.81 104 SER A O 1
ATOM 800 N N . MET A 1 105 ? 25.738 -9.902 -0.250 1.00 62.12 105 MET A N 1
ATOM 801 C CA . MET A 1 105 ? 24.908 -10.676 -1.177 1.00 62.12 105 MET A CA 1
ATOM 802 C C . MET A 1 105 ? 24.273 -11.869 -0.452 1.00 62.12 105 MET A C 1
ATOM 804 O O . MET A 1 105 ? 24.991 -12.736 0.050 1.00 62.12 105 MET A O 1
ATOM 808 N N . TYR A 1 106 ? 22.940 -11.936 -0.422 1.00 56.62 106 TYR A N 1
ATOM 809 C CA . TYR A 1 106 ? 22.195 -13.036 0.197 1.00 56.62 106 TYR A CA 1
ATOM 810 C C . TYR A 1 106 ? 21.342 -13.812 -0.819 1.00 56.62 106 TYR A C 1
ATOM 812 O O . TYR A 1 106 ? 20.793 -13.214 -1.746 1.00 56.62 106 TYR A O 1
ATOM 820 N N . PRO A 1 107 ? 21.164 -15.136 -0.631 1.00 59.91 107 PRO A N 1
ATOM 821 C CA . PRO A 1 107 ? 20.082 -15.867 -1.283 1.00 59.91 107 PRO A CA 1
ATOM 822 C C . PRO A 1 107 ? 18.719 -15.418 -0.724 1.00 59.91 107 PRO A C 1
ATOM 824 O O . PRO A 1 107 ? 18.635 -14.905 0.395 1.00 59.91 107 PRO A O 1
ATOM 827 N N . ASP A 1 108 ? 17.637 -15.640 -1.476 1.00 58.91 108 ASP A N 1
ATOM 828 C CA . ASP A 1 108 ? 16.275 -15.249 -1.076 1.00 58.91 108 ASP A CA 1
ATOM 829 C C . ASP A 1 108 ? 15.693 -16.163 0.005 1.00 58.91 108 ASP A C 1
ATOM 831 O O . ASP A 1 108 ? 14.883 -17.055 -0.230 1.00 58.91 108 ASP A O 1
ATOM 835 N N . GLN A 1 109 ? 16.191 -15.951 1.217 1.00 66.12 109 GLN A N 1
ATOM 836 C CA . GLN A 1 109 ? 15.741 -16.574 2.457 1.00 66.12 109 GLN A CA 1
ATOM 837 C C . GLN A 1 109 ? 15.393 -15.503 3.504 1.00 66.12 109 GLN A C 1
ATOM 839 O O . GLN A 1 109 ? 15.443 -15.763 4.702 1.00 66.12 109 GLN A O 1
ATOM 844 N N . SER A 1 110 ? 15.085 -14.275 3.053 1.00 66.75 110 SER A N 1
ATOM 845 C CA . SER A 1 110 ? 14.771 -13.118 3.911 1.00 66.75 110 SER A CA 1
ATOM 846 C C . SER A 1 110 ? 15.807 -12.862 5.023 1.00 66.75 110 SER A C 1
ATOM 848 O O . SER A 1 110 ? 15.459 -12.468 6.131 1.00 66.75 110 SER A O 1
ATOM 850 N N . LEU A 1 111 ? 17.093 -13.087 4.728 1.00 59.03 111 LEU A N 1
ATOM 851 C CA . LEU A 1 111 ? 18.198 -12.944 5.691 1.00 59.03 111 LEU A CA 1
ATOM 852 C C . LEU A 1 111 ? 18.647 -11.487 5.894 1.00 59.03 111 LEU A C 1
ATOM 854 O O . LEU A 1 111 ? 19.432 -11.198 6.796 1.00 59.03 111 LEU A O 1
ATOM 858 N N . TYR A 1 112 ? 18.171 -10.571 5.050 1.00 52.59 112 TYR A N 1
ATOM 859 C CA . TYR A 1 112 ? 18.501 -9.152 5.115 1.00 52.59 112 TYR A CA 1
ATOM 860 C C . TYR A 1 112 ? 17.645 -8.416 6.168 1.00 52.59 112 TYR A C 1
ATOM 862 O O . TYR A 1 112 ? 16.505 -8.810 6.423 1.00 52.59 112 TYR A O 1
ATOM 870 N N . PRO A 1 113 ? 18.143 -7.313 6.767 1.00 62.53 113 PRO A N 1
ATOM 871 C CA . PRO A 1 113 ? 17.385 -6.526 7.742 1.00 62.53 113 PRO A CA 1
ATOM 872 C C . PRO A 1 113 ? 16.003 -6.110 7.217 1.00 62.53 113 PRO A C 1
ATOM 874 O O . PRO A 1 113 ? 15.894 -5.642 6.081 1.00 62.53 113 PRO A O 1
ATOM 877 N N . ALA A 1 114 ? 14.956 -6.230 8.042 1.00 63.88 114 ALA A N 1
ATOM 878 C CA . ALA A 1 114 ? 13.554 -6.045 7.634 1.00 63.88 114 ALA A CA 1
ATOM 879 C C . ALA A 1 114 ? 13.235 -4.657 7.039 1.00 63.88 114 ALA A C 1
ATOM 881 O O . ALA A 1 114 ? 12.311 -4.513 6.242 1.00 63.88 114 ALA A O 1
ATOM 882 N N . ASN A 1 115 ? 14.021 -3.634 7.381 1.00 63.47 115 ASN A N 1
ATOM 883 C CA . ASN A 1 115 ? 13.903 -2.281 6.834 1.00 63.47 115 ASN A CA 1
ATOM 884 C C . ASN A 1 115 ? 14.569 -2.102 5.457 1.00 63.47 115 ASN A C 1
ATOM 886 O O . ASN A 1 115 ? 14.462 -1.026 4.875 1.00 63.47 115 ASN A O 1
ATOM 890 N N . SER A 1 116 ? 15.229 -3.123 4.901 1.00 55.38 116 SER A N 1
ATOM 891 C CA . SER A 1 116 ? 15.925 -3.001 3.612 1.00 55.38 116 SER A CA 1
ATOM 892 C C . SER A 1 116 ? 14.959 -2.705 2.463 1.00 55.38 116 SER A C 1
ATOM 894 O O . SER A 1 116 ? 15.230 -1.820 1.672 1.00 55.38 116 SER A O 1
ATOM 896 N N . VAL A 1 117 ? 13.781 -3.336 2.414 1.00 57.84 117 VAL A N 1
ATOM 897 C CA . VAL A 1 117 ? 12.779 -3.064 1.358 1.00 57.84 117 VAL A CA 1
ATOM 898 C C . VAL A 1 117 ? 12.152 -1.670 1.498 1.00 57.84 117 VAL A C 1
ATOM 900 O O . VAL A 1 117 ? 11.736 -1.074 0.505 1.00 57.84 117 VAL A O 1
ATOM 903 N N . ALA A 1 118 ? 12.091 -1.134 2.718 1.00 53.25 118 ALA A N 1
ATOM 904 C CA . ALA A 1 118 ? 11.603 0.220 2.953 1.00 53.25 118 ALA A CA 1
ATOM 905 C C . ALA A 1 118 ? 12.655 1.263 2.541 1.00 53.25 118 ALA A C 1
ATOM 907 O O . ALA A 1 118 ? 12.333 2.188 1.803 1.00 53.25 118 ALA A O 1
ATOM 908 N N . SER A 1 119 ? 13.913 1.071 2.946 1.00 54.59 119 SER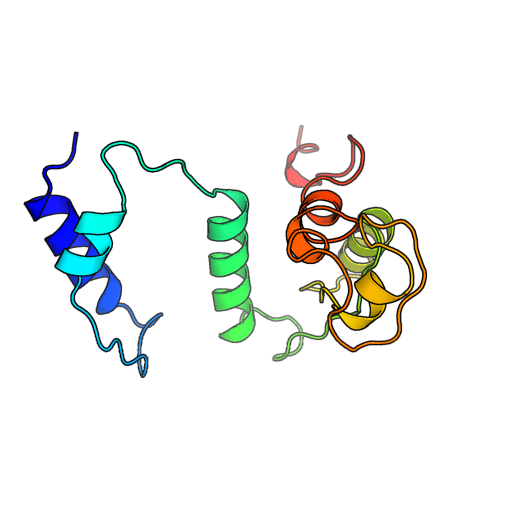 A N 1
ATOM 909 C CA . SER A 1 119 ? 14.943 2.113 2.861 1.00 54.59 119 SER A CA 1
ATOM 910 C C . SER A 1 119 ? 16.096 1.794 1.898 1.00 54.59 119 SER A C 1
ATOM 912 O O . SER A 1 119 ? 16.449 2.626 1.065 1.00 54.59 119 SER A O 1
ATOM 914 N N . GLY A 1 120 ? 16.701 0.604 1.987 1.00 37.72 120 GLY A N 1
ATOM 915 C CA . GLY A 1 120 ? 17.865 0.207 1.178 1.00 37.72 120 GLY A CA 1
ATOM 916 C C . GLY A 1 120 ? 17.477 -0.137 -0.261 1.00 37.72 120 GLY A C 1
ATOM 917 O O . GLY A 1 120 ? 16.904 -1.190 -0.508 1.00 37.72 120 GLY A O 1
ATOM 918 N N . GLY A 1 121 ? 17.700 0.785 -1.206 1.00 51.59 121 GLY A N 1
ATOM 919 C CA . GLY A 1 121 ? 17.356 0.641 -2.639 1.00 51.59 121 GLY A CA 1
ATOM 920 C C . GLY A 1 121 ? 15.875 0.369 -2.967 1.00 51.59 121 GLY A C 1
ATOM 921 O O . GLY A 1 121 ? 15.499 0.274 -4.135 1.00 51.59 121 GLY A O 1
ATOM 922 N N . GLY A 1 122 ? 15.030 0.255 -1.942 1.00 58.09 122 GLY A N 1
ATOM 923 C CA . GLY A 1 122 ? 13.625 -0.092 -2.039 1.00 58.09 122 GLY A CA 1
ATOM 924 C C . GLY A 1 122 ? 12.715 1.126 -2.181 1.00 58.09 122 GLY A C 1
ATOM 925 O O . GLY A 1 122 ? 12.937 1.991 -3.029 1.00 58.09 122 GLY A O 1
ATOM 926 N N . ALA A 1 123 ? 11.659 1.184 -1.370 1.00 58.34 123 ALA A N 1
ATOM 927 C CA . ALA A 1 123 ? 10.600 2.181 -1.507 1.00 58.34 123 ALA A CA 1
ATOM 928 C C . ALA A 1 123 ? 11.120 3.631 -1.458 1.00 58.34 123 ALA A C 1
ATOM 930 O O . ALA A 1 123 ? 10.825 4.404 -2.370 1.00 58.34 123 ALA A O 1
ATOM 931 N N . ASP A 1 124 ? 11.935 3.996 -0.466 1.00 57.53 124 ASP A N 1
ATOM 932 C CA . ASP A 1 124 ? 12.377 5.385 -0.272 1.00 57.53 124 ASP A CA 1
ATOM 933 C C . ASP A 1 124 ? 13.190 5.925 -1.463 1.00 57.53 124 ASP A C 1
ATOM 935 O O . ASP A 1 124 ? 12.963 7.049 -1.911 1.00 57.53 124 ASP A O 1
ATOM 939 N N . GLN A 1 125 ? 14.080 5.119 -2.053 1.00 56.06 125 GLN A N 1
ATOM 940 C CA . GLN A 1 125 ? 14.856 5.533 -3.231 1.00 56.06 125 GLN A CA 1
ATOM 941 C C . GLN A 1 125 ? 14.007 5.672 -4.503 1.00 56.06 125 GLN A C 1
ATOM 943 O O . GLN A 1 125 ? 14.361 6.442 -5.397 1.00 56.06 125 GLN A O 1
ATOM 948 N N . GLN A 1 126 ? 12.917 4.910 -4.617 1.00 56.66 126 GLN A N 1
ATOM 949 C CA . GLN A 1 126 ? 12.022 4.966 -5.776 1.00 56.66 126 GLN A CA 1
ATOM 950 C C . GLN A 1 126 ? 11.017 6.111 -5.675 1.00 56.66 126 GLN A C 1
ATOM 952 O O . GLN A 1 126 ? 10.658 6.695 -6.696 1.00 56.66 126 GLN A O 1
ATOM 957 N N . TYR A 1 127 ? 10.598 6.455 -4.457 1.00 55.09 127 TYR A N 1
ATOM 958 C CA . TYR A 1 127 ? 9.760 7.619 -4.188 1.00 55.09 127 TYR A CA 1
ATOM 959 C C . TYR A 1 127 ? 10.536 8.938 -4.268 1.00 55.09 127 TYR A C 1
ATOM 961 O O . TYR A 1 127 ? 9.982 9.938 -4.723 1.00 55.09 127 TYR A O 1
ATOM 969 N N . PHE A 1 128 ? 11.812 8.936 -3.877 1.00 55.94 128 PHE A N 1
ATOM 970 C CA . PHE A 1 128 ? 12.692 10.103 -3.914 1.00 55.94 128 PHE A CA 1
ATOM 971 C C . PHE A 1 128 ? 13.911 9.843 -4.813 1.00 55.94 128 PHE A C 1
ATOM 973 O O . PHE A 1 128 ? 15.036 9.718 -4.316 1.00 55.94 128 PHE A O 1
ATOM 980 N N . PRO A 1 129 ? 13.730 9.757 -6.147 1.00 53.47 129 PRO A N 1
ATOM 981 C CA . PRO A 1 129 ? 14.872 9.723 -7.050 1.00 53.47 129 PRO A CA 1
ATOM 982 C C . PRO A 1 129 ? 15.704 11.008 -6.868 1.00 53.47 129 PRO A C 1
ATOM 984 O O . PRO A 1 129 ? 15.142 12.054 -6.526 1.00 53.47 129 PRO A O 1
ATOM 987 N N . PRO A 1 130 ? 17.032 10.968 -7.098 1.00 42.72 130 PRO A N 1
ATOM 988 C CA . PRO A 1 130 ? 17.907 12.125 -6.907 1.00 42.72 130 PRO A CA 1
ATOM 989 C C . PRO A 1 130 ? 17.329 13.381 -7.582 1.00 42.72 130 PRO A C 1
ATOM 991 O O . PRO A 1 130 ? 16.874 13.320 -8.729 1.00 42.72 130 PRO A O 1
ATOM 994 N N . CYS A 1 131 ? 17.297 14.486 -6.822 1.00 38.25 131 CYS A N 1
ATOM 995 C CA . CYS A 1 131 ? 16.594 15.739 -7.117 1.00 38.25 131 CYS A CA 1
ATOM 996 C C . CYS A 1 131 ? 16.594 16.115 -8.608 1.00 38.25 131 CYS A C 1
ATOM 998 O O . CYS A 1 131 ? 17.643 16.420 -9.173 1.00 38.25 131 CYS A O 1
ATOM 1000 N N . GLY A 1 132 ? 15.405 16.170 -9.225 1.00 47.38 132 GLY A N 1
ATOM 1001 C CA . GLY A 1 132 ? 15.225 16.869 -10.506 1.00 47.38 132 GLY A CA 1
ATOM 1002 C C . GLY A 1 132 ? 14.234 16.287 -11.519 1.00 47.38 132 GLY A C 1
ATOM 1003 O O . GLY A 1 132 ? 14.170 16.806 -12.637 1.00 47.38 132 GLY A O 1
ATOM 1004 N N . SER A 1 133 ? 13.476 15.234 -11.196 1.00 51.25 133 SER A N 1
ATOM 1005 C CA . SER A 1 133 ? 12.741 14.468 -12.218 1.00 51.25 133 SER A CA 1
ATOM 1006 C C . SER A 1 133 ? 11.223 14.385 -12.067 1.00 51.25 133 SER A C 1
ATOM 1008 O O . SER A 1 133 ? 10.610 13.712 -12.889 1.00 51.25 133 SER A O 1
ATOM 1010 N N . ASP A 1 134 ? 10.606 15.088 -11.113 1.00 46.12 134 ASP A N 1
ATOM 1011 C CA . ASP A 1 134 ? 9.143 15.118 -11.018 1.00 46.12 134 ASP A CA 1
ATOM 1012 C C . ASP A 1 134 ? 8.543 15.936 -12.186 1.00 46.12 134 ASP A C 1
ATOM 1014 O O . ASP A 1 134 ? 8.752 17.155 -12.251 1.00 46.12 134 ASP A O 1
ATOM 1018 N N . PRO A 1 135 ? 7.829 15.312 -13.147 1.00 43.62 135 PRO A N 1
ATOM 1019 C CA . PRO A 1 135 ? 7.185 16.044 -14.233 1.00 43.62 135 PRO A CA 1
ATOM 1020 C C . PRO A 1 135 ? 6.056 16.958 -13.732 1.00 43.62 135 PRO A C 1
ATOM 1022 O O . PRO A 1 135 ? 5.679 17.874 -14.456 1.00 43.62 135 PRO A O 1
ATOM 1025 N N . MET A 1 136 ? 5.555 16.772 -12.501 1.00 35.41 136 MET A N 1
ATOM 1026 C CA . MET A 1 136 ? 4.529 17.642 -11.906 1.00 35.41 136 MET A CA 1
ATOM 1027 C C . MET A 1 136 ? 5.042 19.046 -11.549 1.00 35.41 136 MET A C 1
ATOM 1029 O O . MET A 1 136 ? 4.236 19.946 -11.340 1.00 35.41 136 MET A O 1
ATOM 1033 N N . VAL A 1 137 ? 6.362 19.261 -11.496 1.00 38.00 137 VAL A N 1
ATOM 1034 C CA . VAL A 1 137 ? 6.967 20.550 -11.098 1.00 38.00 137 VAL A CA 1
ATOM 1035 C C . VAL A 1 137 ? 7.369 21.411 -12.310 1.00 38.00 137 VAL A C 1
ATOM 1037 O O . VAL A 1 137 ? 7.649 22.597 -12.164 1.00 38.00 137 VAL A O 1
ATOM 1040 N N . ARG A 1 138 ? 7.370 20.863 -13.534 1.00 29.53 138 ARG A N 1
ATOM 1041 C CA . ARG A 1 138 ? 7.764 21.594 -14.759 1.00 29.53 138 ARG A CA 1
ATOM 1042 C C . ARG A 1 138 ? 6.558 22.031 -15.591 1.00 29.53 138 ARG A C 1
ATOM 1044 O O . ARG A 1 138 ? 6.451 21.679 -16.762 1.00 29.53 138 ARG A O 1
ATOM 1051 N N . GLY A 1 139 ? 5.658 22.786 -14.974 1.00 35.88 139 GLY A N 1
ATOM 1052 C CA . GLY A 1 139 ? 4.559 23.462 -15.657 1.00 35.88 139 GLY A CA 1
ATOM 1053 C C . GLY A 1 139 ? 4.547 24.950 -15.330 1.00 35.88 139 GLY A C 1
ATOM 1054 O O . GLY A 1 139 ? 3.789 25.358 -14.459 1.00 35.88 139 GLY A O 1
ATOM 1055 N N . HIS A 1 140 ? 5.386 25.727 -16.018 1.00 34.38 140 HIS A N 1
ATOM 1056 C CA 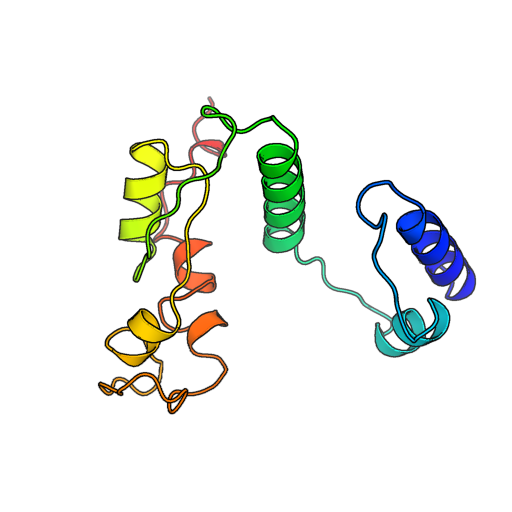. HIS A 1 140 ? 5.250 27.172 -16.221 1.00 34.38 140 HIS A CA 1
ATOM 1057 C C . HIS A 1 140 ? 5.872 27.549 -17.563 1.00 34.38 140 HIS A C 1
ATOM 1059 O O . HIS A 1 140 ? 6.962 27.010 -17.867 1.00 34.38 140 HIS A O 1
#

Sequence (140 aa):
MKTRTQQIEELQKEWTQPRWEGITRPYSAEDVVKLRGSVNPECTLAQLGAAKMWRLLHGESKKGYINSLGALTGGQALQQAKAGIEAVYLSGWQVAADANLAASMYPDQSLYPANSVASGGGADQQYFPPCGSDPMVRGH

Radius of gyration: 18.62 Å; chains: 1; bounding box: 45×44×42 Å

Organism: Escherichia coli (NCBI:txid562)

Foldseek 3Di:
DDDLVRQQVVVVVVCVDPVNPPPDDPDGSSVVSVPCDPDHDDPPVVVVVVVQVVVCCVQPPPVNDADEDEFQALVVLLVCVVVVRSDYDHDPQSLQAQFAPVRDRHGPPSPGDPCSLVPGSHDVRNSCPPPDRDPVVPDD

InterPro domains:
  IPR006254 Isocitrate lyase [PF00463] (8-118)
  IPR006254 Isocitrate lyase [PTHR21631] (4-118)
  IPR015813 Pyruvate/Phosphoenolpyruvate kinase-like domain superfamily [SSF51621] (4-118)
  IPR040442 Pyruvate kinase-like domain superfamily [G3DSA:3.20.20.60] (1-120)

pLDDT: mean 76.56, std 18.73, range [29.53, 96.38]

Secondary structure (DSSP, 8-state):
---HHHHHHHHHHHTTSGGGTT---SS-HHHHHHHS-S-----HHHHHHHHHHHHIIIIISTTSS----B-SSHHHHHHHHHTT-S--B--HHHIIIII-TT-S---TTT-S-TTTTTTSSSHHHHHS-SSS--GGG---